Protein AF-A0A7S2GJ86-F1 (afdb_monomer)

Structure (mmCIF, N/CA/C/O backbone):
data_AF-A0A7S2GJ86-F1
#
_entry.id   AF-A0A7S2GJ86-F1
#
loop_
_atom_site.group_PDB
_atom_site.id
_atom_site.type_symbol
_atom_site.label_atom_id
_atom_site.label_alt_id
_atom_site.label_comp_id
_atom_site.label_asym_id
_atom_site.label_entity_id
_atom_site.label_seq_id
_atom_site.pdbx_PDB_ins_code
_atom_site.Cartn_x
_atom_site.Cartn_y
_atom_site.Cartn_z
_atom_site.occupancy
_atom_site.B_iso_or_equiv
_atom_site.auth_seq_id
_atom_site.auth_comp_id
_atom_site.auth_asym_id
_atom_site.auth_atom_id
_atom_site.pdbx_PDB_model_num
ATOM 1 N N . ILE A 1 1 ? -0.762 31.835 50.020 1.00 39.66 1 ILE A N 1
ATOM 2 C CA . ILE A 1 1 ? 0.541 31.186 50.311 1.00 39.66 1 ILE A CA 1
ATOM 3 C C . ILE A 1 1 ? 0.470 29.828 49.600 1.00 39.66 1 ILE A C 1
ATOM 5 O O . ILE A 1 1 ? -0.386 29.052 49.977 1.00 39.66 1 ILE A O 1
ATOM 9 N N . CYS A 1 2 ? 1.086 29.518 48.454 1.00 40.59 2 CYS A N 1
ATOM 10 C CA . CYS A 1 2 ? 2.347 29.930 47.837 1.00 40.59 2 CYS A CA 1
ATOM 11 C C . CYS A 1 2 ? 2.164 30.011 46.302 1.00 40.59 2 CYS A C 1
ATOM 13 O O . CYS A 1 2 ? 1.713 29.048 45.682 1.00 40.59 2 CYS A O 1
ATOM 15 N N . GLY A 1 3 ? 2.526 31.135 45.681 1.00 37.03 3 GLY A N 1
ATOM 16 C CA . GLY A 1 3 ? 2.661 31.247 44.226 1.00 37.03 3 GLY A CA 1
ATOM 17 C C . GLY A 1 3 ? 4.083 30.882 43.801 1.00 37.03 3 GLY A C 1
ATOM 18 O O . GLY A 1 3 ? 5.039 31.303 44.446 1.00 37.03 3 GLY A O 1
ATOM 19 N N . LYS A 1 4 ? 4.244 30.099 42.728 1.00 43.06 4 LYS A N 1
ATOM 20 C CA . LYS A 1 4 ? 5.563 29.868 42.117 1.00 43.06 4 LYS A CA 1
ATOM 21 C C . LYS A 1 4 ? 5.966 31.091 41.275 1.00 43.06 4 LYS A C 1
ATOM 23 O O . LYS A 1 4 ? 5.169 31.510 40.431 1.00 43.06 4 LYS A O 1
ATOM 28 N N . PRO A 1 5 ? 7.173 31.654 41.460 1.00 43.62 5 PRO A N 1
ATOM 29 C CA . PRO A 1 5 ? 7.625 32.821 40.710 1.00 43.62 5 PRO A CA 1
ATOM 30 C C . PRO A 1 5 ? 8.070 32.469 39.280 1.00 43.62 5 PRO A C 1
ATOM 32 O O . PRO A 1 5 ? 8.631 31.406 39.010 1.00 43.62 5 PRO A O 1
ATOM 35 N N . ARG A 1 6 ? 7.809 33.403 38.358 1.00 48.44 6 ARG A N 1
ATOM 36 C CA . ARG A 1 6 ? 8.279 33.415 36.966 1.00 48.44 6 ARG A CA 1
ATOM 37 C C . ARG A 1 6 ? 9.663 34.068 36.917 1.00 48.44 6 ARG A C 1
ATOM 39 O O . ARG A 1 6 ? 9.733 35.286 37.004 1.00 48.44 6 ARG A O 1
A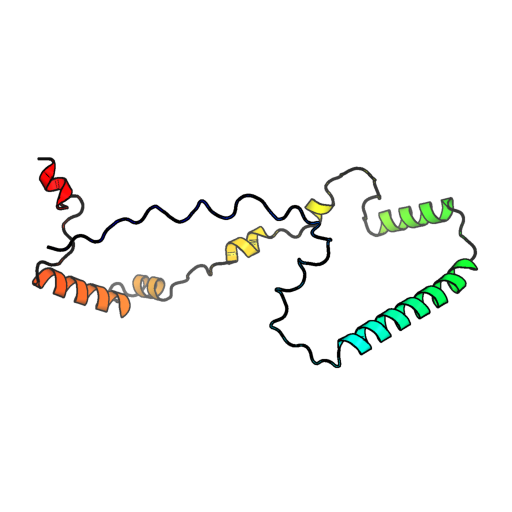TOM 46 N N . ASN A 1 7 ? 10.728 33.298 36.691 1.00 41.78 7 ASN A N 1
ATOM 47 C CA . ASN A 1 7 ? 12.045 33.865 36.383 1.00 41.78 7 ASN A CA 1
ATOM 48 C C . ASN A 1 7 ? 12.256 33.946 34.866 1.00 41.78 7 ASN A C 1
ATOM 50 O O . ASN A 1 7 ? 12.536 32.956 34.189 1.00 41.78 7 ASN A O 1
ATOM 54 N N . ARG A 1 8 ? 12.094 35.166 34.343 1.00 45.19 8 ARG A N 1
ATOM 55 C CA . ARG A 1 8 ? 12.580 35.625 33.039 1.00 45.19 8 ARG A CA 1
ATOM 56 C C . ARG A 1 8 ? 13.839 36.452 33.282 1.00 45.19 8 ARG A C 1
ATOM 58 O O . ARG A 1 8 ? 13.753 37.661 33.258 1.00 45.19 8 ARG A O 1
ATOM 65 N N . GLU A 1 9 ? 14.986 35.830 33.505 1.00 44.28 9 GLU A N 1
ATOM 66 C CA . GLU A 1 9 ? 16.274 36.536 33.500 1.00 44.28 9 GLU A CA 1
ATOM 67 C C . GLU A 1 9 ? 17.379 35.481 33.464 1.00 44.28 9 GLU A C 1
ATOM 69 O O . GLU A 1 9 ? 17.491 34.649 34.354 1.00 44.28 9 GLU A O 1
ATOM 74 N N . GLY A 1 10 ? 18.121 35.426 32.358 1.00 36.66 10 GLY A N 1
ATOM 75 C CA . GLY A 1 10 ? 19.126 34.379 32.131 1.00 36.66 10 GLY A CA 1
ATOM 76 C C . GLY A 1 10 ? 19.465 34.100 30.665 1.00 36.66 10 GLY A C 1
ATOM 77 O O . GLY A 1 10 ? 20.325 33.279 30.382 1.00 36.66 10 GLY A O 1
ATOM 78 N N . LYS A 1 11 ? 18.828 34.787 29.707 1.00 42.47 11 LYS A N 1
ATOM 79 C CA . LYS A 1 11 ? 19.120 34.652 28.267 1.00 42.47 11 LYS A CA 1
ATOM 80 C C . LYS A 1 11 ? 19.685 35.937 27.660 1.00 42.47 11 LYS A C 1
ATOM 82 O O . LYS A 1 11 ? 19.140 36.425 26.679 1.00 42.47 11 LYS A O 1
ATOM 87 N N . ARG A 1 12 ? 20.726 36.535 28.246 1.00 44.59 12 ARG A N 1
ATOM 88 C CA . ARG A 1 12 ? 21.419 37.693 27.627 1.00 44.59 12 ARG A CA 1
ATOM 89 C C . ARG A 1 12 ? 22.935 37.751 27.832 1.00 44.59 12 ARG A C 1
ATOM 91 O O . ARG A 1 12 ? 23.541 38.781 27.573 1.00 44.59 12 ARG A O 1
ATOM 98 N N . LYS A 1 13 ? 23.577 36.652 28.222 1.00 43.06 13 LYS A N 1
ATOM 99 C CA . LYS A 1 13 ? 25.044 36.556 28.230 1.00 43.06 13 LYS A CA 1
ATOM 100 C C . LYS A 1 13 ? 25.444 35.312 27.456 1.00 43.06 13 LYS A C 1
ATOM 102 O O . LYS A 1 13 ? 25.437 34.230 28.017 1.00 43.06 13 LYS A O 1
ATOM 107 N N . ASN A 1 14 ? 25.578 35.485 26.143 1.00 35.94 14 ASN A N 1
ATOM 108 C CA . ASN A 1 14 ? 26.372 34.690 25.190 1.00 35.94 14 ASN A CA 1
ATOM 109 C C . ASN A 1 14 ? 25.951 35.085 23.767 1.00 35.94 14 ASN A C 1
ATOM 111 O O . ASN A 1 14 ? 25.562 34.264 22.941 1.00 35.94 14 ASN A O 1
ATOM 115 N N . MET A 1 15 ? 25.970 36.391 23.501 1.00 41.75 15 MET A N 1
ATOM 116 C CA . MET A 1 15 ? 25.946 36.932 22.151 1.00 41.75 15 MET A CA 1
ATOM 117 C C . MET A 1 15 ? 27.290 37.632 21.982 1.00 41.75 15 MET A C 1
ATOM 119 O O . MET A 1 15 ? 27.611 38.502 22.781 1.00 41.75 15 MET A O 1
ATOM 123 N N . MET A 1 16 ? 28.044 37.225 20.965 1.00 42.25 16 MET A N 1
ATOM 124 C CA . MET A 1 16 ? 29.427 37.621 20.663 1.00 42.25 16 MET A CA 1
ATOM 125 C C . MET A 1 16 ? 30.516 36.840 21.397 1.00 42.25 16 MET A C 1
ATOM 127 O O . MET A 1 16 ? 31.119 37.309 22.348 1.00 42.25 16 MET A O 1
ATOM 131 N N . LEU A 1 17 ? 30.802 35.649 20.882 1.00 46.97 17 LEU A N 1
ATOM 132 C CA . LEU A 1 17 ? 32.091 35.315 20.267 1.00 46.97 17 LEU A CA 1
ATOM 133 C C . LEU A 1 17 ? 31.958 33.872 19.782 1.00 46.97 17 LEU A C 1
ATOM 135 O O . LEU A 1 17 ? 31.898 32.982 20.607 1.00 46.97 17 LEU A O 1
ATOM 139 N N . PHE A 1 18 ? 31.839 33.640 18.477 1.00 33.00 18 PHE A N 1
ATOM 140 C CA . PHE A 1 18 ? 32.384 32.450 17.803 1.00 33.00 18 PHE A CA 1
ATOM 141 C C . PHE A 1 18 ? 32.182 32.624 16.296 1.00 33.00 18 PHE A C 1
ATOM 143 O O . PHE A 1 18 ? 31.423 31.939 15.618 1.00 33.00 18 PHE A O 1
ATOM 150 N N . ARG A 1 19 ? 32.874 33.633 15.764 1.00 46.56 19 ARG A N 1
ATOM 151 C CA . ARG A 1 19 ? 33.176 33.723 14.342 1.00 46.56 19 ARG A CA 1
ATOM 152 C C . ARG A 1 19 ? 34.419 32.856 14.141 1.00 46.56 19 ARG A C 1
ATOM 154 O O . ARG A 1 19 ? 35.534 33.350 14.227 1.00 46.56 19 ARG A O 1
ATOM 161 N N . ALA A 1 20 ? 34.230 31.550 13.968 1.00 42.38 20 ALA A N 1
ATOM 162 C CA . ALA A 1 20 ? 35.314 30.630 13.643 1.00 42.38 20 ALA A CA 1
ATOM 163 C C . ALA A 1 20 ? 34.830 29.589 12.630 1.00 42.38 20 ALA A C 1
ATOM 165 O O . ALA A 1 20 ? 33.744 29.027 12.738 1.00 42.38 20 ALA A O 1
ATOM 166 N N . ARG A 1 21 ? 35.654 29.411 11.601 1.00 42.81 21 ARG A N 1
ATOM 167 C CA . ARG A 1 21 ? 35.468 28.563 10.425 1.00 42.81 21 ARG A CA 1
ATOM 168 C C . ARG A 1 21 ? 35.075 27.137 10.827 1.00 42.81 21 ARG A C 1
ATOM 170 O O . ARG A 1 21 ? 35.904 26.405 11.353 1.00 42.81 21 ARG A O 1
ATOM 177 N N . CYS A 1 22 ? 33.848 26.725 10.522 1.00 37.97 22 CYS A N 1
ATOM 178 C CA . CYS A 1 22 ? 33.479 25.314 10.560 1.00 37.97 22 CYS A CA 1
ATOM 179 C C . CYS A 1 22 ? 33.826 24.706 9.195 1.00 37.97 22 CYS A C 1
ATOM 181 O O . CYS A 1 22 ? 33.116 24.892 8.204 1.00 37.97 22 CYS A O 1
ATOM 183 N N . SER A 1 23 ? 34.997 24.076 9.125 1.00 40.31 23 SER A N 1
ATOM 184 C CA . SER A 1 23 ? 35.418 23.247 8.003 1.00 40.31 23 SER A CA 1
ATOM 185 C C . SER A 1 23 ? 34.456 22.067 7.825 1.00 40.31 23 SER A C 1
ATOM 187 O O . SER A 1 23 ? 33.825 21.579 8.759 1.00 40.31 23 SER A O 1
ATOM 189 N N . ARG A 1 24 ? 34.346 21.616 6.575 1.00 45.16 24 ARG A N 1
ATOM 190 C CA . ARG A 1 24 ? 33.388 20.642 6.022 1.00 45.16 24 ARG A CA 1
ATOM 191 C C . ARG A 1 24 ? 33.434 19.218 6.618 1.00 45.16 24 ARG A C 1
ATOM 193 O O . ARG A 1 24 ? 32.881 18.306 6.014 1.00 45.16 24 ARG A O 1
ATOM 200 N N . THR A 1 25 ? 34.077 19.000 7.762 1.00 50.66 25 THR A N 1
ATOM 201 C CA . THR A 1 25 ? 34.337 17.669 8.336 1.00 50.66 25 THR A CA 1
ATOM 202 C C . THR A 1 25 ? 33.517 17.338 9.587 1.00 50.66 25 THR A C 1
ATOM 204 O O . THR A 1 25 ? 33.488 16.180 9.985 1.00 50.66 25 THR A O 1
ATOM 207 N N . ALA A 1 26 ? 32.776 18.283 10.173 1.00 45.12 26 ALA A N 1
ATOM 208 C CA . ALA A 1 26 ? 32.099 18.081 11.465 1.00 45.12 26 ALA A CA 1
ATOM 209 C C . ALA A 1 26 ? 30.623 17.618 11.390 1.00 45.12 26 ALA A C 1
ATOM 211 O O . ALA A 1 26 ? 29.866 17.823 12.332 1.00 45.12 26 ALA A O 1
ATOM 212 N N . MET A 1 27 ? 30.180 17.005 10.284 1.00 39.25 27 MET A N 1
ATOM 213 C CA . MET A 1 27 ? 28.806 16.465 10.148 1.00 39.25 27 MET A CA 1
ATOM 214 C C . MET A 1 27 ? 28.760 14.937 9.999 1.00 39.25 27 MET A C 1
ATOM 216 O O . MET A 1 27 ? 27.726 14.382 9.641 1.00 39.25 27 MET A O 1
ATOM 220 N N . PHE A 1 28 ? 29.866 14.242 10.278 1.00 43.53 28 PHE A N 1
ATOM 221 C CA . PHE A 1 28 ? 29.973 12.787 10.108 1.00 43.53 28 PHE A CA 1
ATOM 222 C C . PHE A 1 28 ? 30.188 12.016 11.422 1.00 43.53 28 PHE A C 1
ATOM 224 O O . PHE A 1 28 ? 30.703 10.902 11.398 1.00 43.53 28 PHE A O 1
ATOM 231 N N . GLU A 1 29 ? 29.778 12.567 12.572 1.00 45.62 29 GLU A N 1
ATOM 232 C CA . GLU A 1 29 ? 30.057 11.949 13.885 1.00 45.62 29 GLU A CA 1
ATOM 233 C C . GLU A 1 29 ? 28.836 11.516 14.712 1.00 45.62 29 GLU A C 1
ATOM 235 O O . GLU A 1 29 ? 29.000 11.004 15.814 1.00 45.62 29 GLU A O 1
ATOM 240 N N . THR A 1 30 ? 27.606 11.586 14.193 1.00 46.75 30 THR A N 1
ATOM 241 C CA . THR A 1 30 ? 26.413 11.119 14.942 1.00 46.75 30 THR A CA 1
ATOM 242 C C . THR A 1 30 ? 25.697 9.910 14.335 1.00 46.75 30 THR A C 1
ATOM 244 O O . THR A 1 30 ? 24.571 9.605 14.716 1.00 46.75 30 THR A O 1
ATOM 247 N N . PHE A 1 31 ? 26.364 9.152 13.457 1.00 42.91 31 PHE A N 1
ATOM 248 C CA . PHE A 1 31 ? 25.834 7.905 12.877 1.00 42.91 31 PHE A CA 1
ATOM 249 C C . PHE A 1 31 ? 26.795 6.710 13.029 1.00 42.91 31 PHE A C 1
ATOM 251 O O . PHE A 1 31 ? 27.041 5.952 12.096 1.00 42.91 31 PHE A O 1
ATOM 258 N N . ARG A 1 32 ? 27.348 6.510 14.231 1.00 46.03 32 ARG A N 1
ATOM 259 C CA . ARG A 1 32 ? 28.086 5.284 14.592 1.00 46.03 32 ARG A CA 1
ATOM 260 C C . ARG A 1 32 ? 27.685 4.772 15.976 1.00 46.03 32 ARG A C 1
ATOM 262 O O . ARG A 1 32 ? 28.443 4.827 16.934 1.00 46.03 32 ARG A O 1
ATOM 269 N N . LYS A 1 33 ? 26.470 4.232 16.066 1.00 44.66 33 LYS A N 1
ATOM 270 C CA . LYS A 1 33 ? 26.103 3.218 17.069 1.00 44.66 33 LYS A CA 1
ATOM 271 C C . LYS A 1 33 ? 25.487 2.013 16.361 1.00 44.66 33 LYS A C 1
ATOM 273 O O . LYS A 1 33 ? 24.337 1.661 16.567 1.00 44.66 33 LYS A O 1
ATOM 278 N N . PHE A 1 34 ? 26.270 1.432 15.467 1.00 43.84 34 PHE A N 1
ATOM 279 C CA . PHE A 1 34 ? 26.152 0.045 15.040 1.00 43.84 34 PHE A CA 1
ATOM 280 C C . PHE A 1 34 ? 27.581 -0.351 14.708 1.00 43.84 34 PHE A C 1
ATOM 282 O O . PHE A 1 34 ? 28.204 0.288 13.866 1.00 43.84 34 PHE A O 1
ATOM 289 N N . SER A 1 35 ? 28.144 -1.266 15.480 1.00 53.97 35 SER A N 1
ATOM 290 C CA . SER A 1 35 ? 29.526 -1.723 15.392 1.00 53.97 35 SER A CA 1
ATOM 291 C C . SER A 1 35 ? 29.685 -2.713 14.238 1.00 53.97 35 SER A C 1
ATOM 293 O O . SER A 1 35 ? 29.172 -3.825 14.360 1.00 53.97 35 SER A O 1
ATOM 295 N N . PRO A 1 36 ? 30.417 -2.394 13.155 1.00 49.62 36 PRO A N 1
ATOM 296 C CA . PRO A 1 36 ? 31.144 -3.410 12.422 1.00 49.62 36 PRO A CA 1
ATOM 297 C C . PRO A 1 36 ? 32.498 -3.606 13.112 1.00 49.62 36 PRO A C 1
ATOM 299 O O . PRO A 1 36 ? 33.145 -2.645 13.541 1.00 49.62 36 PRO A O 1
ATOM 302 N N . SER A 1 37 ? 32.900 -4.859 13.247 1.00 53.22 37 SER A N 1
ATOM 303 C CA . SER A 1 37 ? 34.227 -5.286 13.674 1.00 53.22 37 SER A CA 1
ATOM 304 C C . SER A 1 37 ? 35.333 -4.417 13.066 1.00 53.22 37 SER A C 1
ATOM 306 O O . SER A 1 37 ? 35.350 -4.124 11.871 1.00 53.22 37 SER A O 1
ATOM 308 N N . LEU A 1 38 ? 36.310 -4.040 13.893 1.00 54.38 38 LEU A N 1
ATOM 309 C CA . LEU A 1 38 ? 37.498 -3.254 13.522 1.00 54.38 38 LEU A CA 1
ATOM 310 C C . LEU A 1 38 ? 38.391 -3.917 12.445 1.00 54.38 38 LEU A C 1
ATOM 312 O O . LEU A 1 38 ? 39.372 -3.314 12.017 1.00 54.38 38 LEU A O 1
ATOM 316 N N . LEU A 1 39 ? 38.030 -5.112 11.968 1.00 51.78 39 LEU A N 1
ATOM 317 C CA . LEU A 1 39 ? 38.685 -5.840 10.880 1.00 51.78 39 LEU A CA 1
ATOM 318 C C . LEU A 1 39 ? 38.099 -5.551 9.481 1.00 51.78 39 LEU A C 1
ATOM 320 O O . LEU A 1 39 ? 38.718 -5.918 8.487 1.00 51.78 39 LEU A O 1
ATOM 324 N N . ASP A 1 40 ? 36.970 -4.843 9.357 1.00 53.88 40 ASP A N 1
ATOM 325 C CA . ASP A 1 40 ? 36.285 -4.712 8.057 1.00 53.88 40 ASP A CA 1
ATOM 326 C C . ASP A 1 40 ? 36.753 -3.516 7.208 1.00 53.88 40 ASP A C 1
ATOM 328 O O . ASP A 1 40 ? 36.663 -3.535 5.978 1.00 53.88 40 ASP A O 1
ATOM 332 N N . TYR A 1 41 ? 37.302 -2.464 7.823 1.00 54.22 41 TYR A N 1
ATOM 333 C CA . TYR A 1 41 ? 37.666 -1.243 7.088 1.00 54.22 41 TYR A CA 1
ATOM 334 C C . TYR A 1 41 ? 38.988 -1.363 6.312 1.00 54.22 41 TYR A C 1
ATOM 336 O O . TYR A 1 41 ? 39.112 -0.790 5.227 1.00 54.22 41 TYR A O 1
ATOM 344 N N . THR A 1 42 ? 39.966 -2.128 6.810 1.00 56.22 42 THR A N 1
ATOM 345 C CA . THR A 1 42 ? 41.248 -2.364 6.118 1.00 56.22 42 THR A CA 1
ATOM 346 C C . THR A 1 42 ? 41.077 -3.315 4.935 1.00 56.22 42 THR A C 1
ATOM 348 O O . THR A 1 42 ? 41.615 -3.051 3.858 1.00 56.22 42 THR A O 1
ATOM 351 N N . VAL A 1 43 ? 40.249 -4.354 5.088 1.00 58.47 43 VAL A N 1
ATOM 352 C CA . VAL A 1 43 ? 39.882 -5.285 4.010 1.00 58.47 43 VAL A CA 1
ATOM 353 C C . VAL A 1 43 ? 39.091 -4.564 2.914 1.00 58.47 43 VAL A C 1
ATOM 355 O O . VAL A 1 43 ? 39.420 -4.702 1.738 1.00 58.47 43 VAL A O 1
ATOM 358 N N . GLN A 1 44 ? 38.132 -3.695 3.261 1.00 55.59 44 GLN A N 1
ATOM 359 C CA . GLN A 1 44 ? 37.378 -2.914 2.267 1.00 55.59 44 GLN A CA 1
ATOM 360 C C . GLN A 1 44 ? 38.239 -1.896 1.492 1.00 55.59 44 GLN A C 1
ATOM 362 O O . GLN A 1 44 ? 38.024 -1.697 0.293 1.00 55.59 44 GLN A O 1
ATOM 367 N N . LEU A 1 45 ? 39.216 -1.243 2.135 1.00 56.97 45 LEU A N 1
ATOM 368 C CA . LEU A 1 45 ? 40.159 -0.327 1.468 1.00 56.97 45 LEU A CA 1
ATOM 369 C C . LEU A 1 45 ? 41.196 -1.077 0.615 1.00 56.97 45 LEU A C 1
ATOM 371 O O . LEU A 1 45 ? 41.535 -0.611 -0.476 1.00 56.97 45 LEU A O 1
ATOM 375 N N . SER A 1 46 ? 41.656 -2.242 1.080 1.00 56.19 46 SER A N 1
ATOM 376 C CA . SER A 1 46 ? 42.523 -3.161 0.333 1.00 56.19 46 SER A CA 1
ATOM 377 C C . SER A 1 46 ? 41.829 -3.669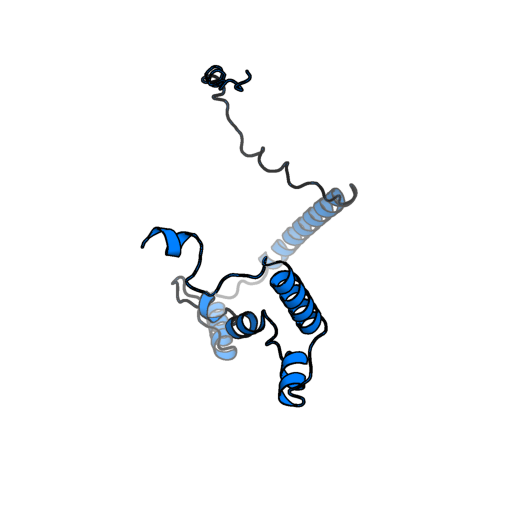 -0.932 1.00 56.19 46 SER A C 1
ATOM 379 O O . SER A 1 46 ? 42.366 -3.514 -2.029 1.00 56.19 46 SER A O 1
ATOM 381 N N . MET A 1 47 ? 40.581 -4.136 -0.816 1.00 55.69 47 MET A N 1
ATOM 382 C CA . MET A 1 47 ? 39.789 -4.572 -1.965 1.00 55.69 47 MET A CA 1
ATOM 383 C C . MET A 1 47 ? 39.521 -3.423 -2.942 1.00 55.69 47 MET A C 1
ATOM 385 O O . MET A 1 47 ? 39.743 -3.587 -4.136 1.00 55.69 47 MET A O 1
ATOM 389 N N . LYS A 1 48 ? 39.157 -2.216 -2.478 1.00 54.44 48 LYS A N 1
ATOM 390 C CA . LYS A 1 48 ? 38.991 -1.042 -3.364 1.00 54.44 48 LYS A CA 1
ATOM 391 C C . LYS A 1 48 ? 40.272 -0.670 -4.124 1.00 54.44 48 LYS A C 1
ATOM 393 O O . LYS A 1 48 ? 40.177 -0.296 -5.292 1.00 54.44 48 LYS A O 1
ATOM 398 N N . ARG A 1 49 ? 41.451 -0.789 -3.494 1.00 55.72 49 ARG A N 1
ATOM 399 C CA . ARG A 1 49 ? 42.764 -0.560 -4.133 1.00 55.72 49 ARG A CA 1
ATOM 400 C C . ARG A 1 49 ? 43.145 -1.672 -5.114 1.00 55.72 49 ARG A C 1
ATOM 402 O O . ARG A 1 49 ? 43.754 -1.383 -6.143 1.00 55.72 49 ARG A O 1
ATOM 409 N N . GLN A 1 50 ? 42.773 -2.920 -4.832 1.00 55.44 50 GLN A N 1
ATOM 410 C CA . GLN A 1 50 ? 42.935 -4.027 -5.776 1.00 55.44 50 GLN A CA 1
ATOM 411 C C . GLN A 1 50 ? 42.003 -3.867 -6.990 1.00 55.44 50 GLN A C 1
ATOM 413 O O . GLN A 1 50 ? 42.476 -3.953 -8.120 1.00 55.44 50 GLN A O 1
ATOM 418 N N . PHE A 1 51 ? 40.739 -3.476 -6.793 1.00 52.81 51 PHE A N 1
ATOM 419 C CA . PHE A 1 51 ? 39.797 -3.171 -7.881 1.00 52.81 51 PHE A CA 1
ATOM 420 C C . PHE A 1 51 ? 40.178 -1.929 -8.711 1.00 52.81 51 PHE A C 1
ATOM 422 O O . PHE A 1 51 ? 39.793 -1.834 -9.875 1.00 52.81 51 PHE A O 1
ATOM 429 N N . SER A 1 52 ? 40.897 -0.944 -8.155 1.00 54.25 52 SER A N 1
ATOM 430 C CA . SER A 1 52 ? 41.425 0.184 -8.945 1.00 54.25 52 SER A CA 1
ATOM 431 C C . SER A 1 52 ? 42.684 -0.192 -9.731 1.00 54.25 52 SER A C 1
ATOM 433 O O . SER A 1 52 ? 42.836 0.251 -10.863 1.00 54.25 52 SER A O 1
ATOM 435 N N . LYS A 1 53 ? 43.565 -1.037 -9.170 1.00 52.88 53 LYS A N 1
ATOM 436 C CA . LYS A 1 53 ? 44.732 -1.570 -9.897 1.00 52.88 53 LYS A CA 1
ATOM 437 C C . LYS A 1 53 ? 44.314 -2.489 -11.049 1.00 52.88 53 LYS A C 1
ATOM 439 O O . LYS A 1 53 ? 44.878 -2.366 -12.128 1.00 52.88 53 LYS A O 1
ATOM 444 N N . GLN A 1 54 ? 43.296 -3.331 -10.849 1.00 57.41 54 GLN A N 1
ATOM 445 C CA . GLN A 1 54 ? 42.724 -4.171 -11.908 1.00 57.41 54 GLN A CA 1
ATOM 446 C C . GLN A 1 54 ? 42.049 -3.346 -13.012 1.00 57.41 54 GLN A C 1
ATOM 448 O O . GLN A 1 54 ? 42.227 -3.660 -14.181 1.00 57.41 54 GLN A O 1
ATOM 453 N N . ARG A 1 55 ? 41.338 -2.256 -12.679 1.00 55.34 55 ARG A N 1
ATOM 454 C CA . ARG A 1 55 ? 40.775 -1.343 -13.694 1.00 55.34 55 ARG A CA 1
ATOM 455 C C . ARG A 1 55 ? 41.857 -0.710 -14.570 1.00 55.34 55 ARG A C 1
ATOM 457 O O . ARG A 1 55 ? 41.792 -0.845 -15.784 1.00 55.34 55 ARG A O 1
ATOM 464 N N . ASN A 1 56 ? 42.912 -0.167 -13.964 1.00 60.00 56 ASN A N 1
ATOM 465 C CA . ASN A 1 56 ? 44.039 0.398 -14.717 1.00 60.00 56 ASN A CA 1
ATOM 466 C C . ASN A 1 56 ? 44.784 -0.667 -15.559 1.00 60.00 56 ASN A C 1
ATOM 468 O O . ASN A 1 56 ? 45.363 -0.352 -16.597 1.00 60.00 56 ASN A O 1
ATOM 472 N N . GLN A 1 57 ? 44.771 -1.936 -15.129 1.00 60.38 57 GLN A N 1
ATOM 473 C CA . GLN A 1 57 ? 45.286 -3.069 -15.908 1.00 60.38 57 GLN A CA 1
ATOM 474 C C . GLN A 1 57 ? 44.340 -3.529 -17.036 1.00 60.38 57 GLN A C 1
ATOM 476 O O . GLN A 1 57 ? 44.779 -4.232 -17.928 1.00 60.38 57 GLN A O 1
ATOM 481 N N . MET A 1 58 ? 43.066 -3.148 -17.053 1.00 58.94 58 MET A N 1
ATOM 482 C CA . MET A 1 58 ? 42.167 -3.444 -18.181 1.00 58.94 58 MET A CA 1
ATOM 483 C C . MET A 1 58 ? 42.118 -2.284 -19.187 1.00 58.94 58 MET A C 1
ATOM 485 O O . MET A 1 58 ? 41.902 -2.509 -20.374 1.00 58.94 58 MET A O 1
ATOM 489 N N . ASP A 1 59 ? 42.393 -1.055 -18.738 1.00 62.66 59 ASP A N 1
ATOM 490 C CA . ASP A 1 59 ? 42.362 0.148 -19.581 1.00 62.66 59 ASP A CA 1
ATOM 491 C C . ASP A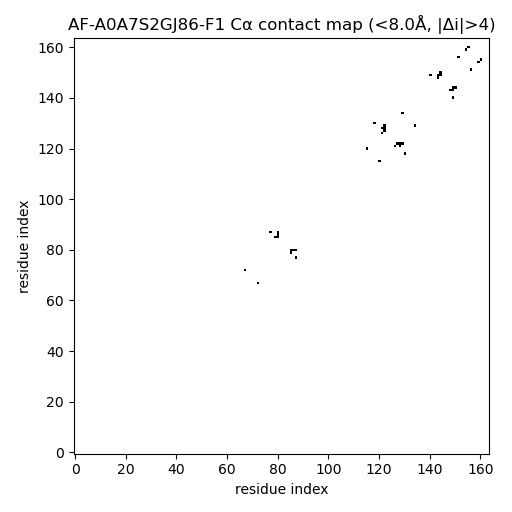 1 59 ? 43.449 0.166 -20.673 1.00 62.66 59 ASP A C 1
ATOM 493 O O . ASP A 1 59 ? 43.233 0.759 -21.727 1.00 62.66 59 ASP A O 1
ATOM 497 N N . HIS A 1 60 ? 44.611 -0.470 -20.452 1.00 66.06 60 HIS A N 1
ATOM 498 C CA . HIS A 1 60 ? 45.658 -0.568 -21.482 1.00 66.06 60 HIS A CA 1
ATOM 499 C C . HIS A 1 60 ? 45.308 -1.606 -22.555 1.00 66.06 60 HIS A C 1
ATOM 501 O O . HIS A 1 60 ? 45.462 -1.321 -23.735 1.00 66.06 60 HIS A O 1
ATOM 507 N N . LEU A 1 61 ? 44.729 -2.748 -22.162 1.00 63.25 61 LEU A N 1
ATOM 508 C CA . LEU A 1 61 ? 44.267 -3.781 -23.096 1.00 63.25 61 LEU A CA 1
ATOM 509 C C . LEU A 1 61 ? 43.126 -3.289 -23.998 1.00 63.25 61 LEU A C 1
ATOM 511 O O . LEU A 1 61 ? 42.976 -3.778 -25.110 1.00 63.25 61 LEU A O 1
ATOM 515 N N . PHE A 1 62 ? 42.335 -2.313 -23.538 1.00 64.56 62 PHE A N 1
ATOM 516 C CA . PHE A 1 62 ? 41.260 -1.704 -24.328 1.00 64.56 62 PHE A CA 1
ATOM 517 C C . PHE A 1 62 ? 41.742 -0.582 -25.264 1.00 64.56 62 PHE A C 1
ATOM 519 O O . PHE A 1 62 ? 41.042 -0.211 -26.203 1.00 64.56 62 PHE A O 1
ATOM 526 N N . ARG A 1 63 ? 42.931 -0.023 -25.003 1.00 64.25 63 ARG A N 1
ATOM 527 C CA . ARG A 1 63 ? 43.496 1.107 -25.754 1.00 64.25 63 ARG A CA 1
ATOM 528 C C . ARG A 1 63 ? 44.100 0.677 -27.097 1.00 64.25 63 ARG A C 1
ATOM 530 O O . ARG A 1 63 ? 44.097 1.482 -28.023 1.00 64.25 63 ARG A O 1
ATOM 537 N N . ASP A 1 64 ? 44.533 -0.579 -27.191 1.00 69.06 64 ASP A N 1
ATOM 538 C CA . ASP A 1 64 ? 45.202 -1.154 -28.367 1.00 69.06 64 ASP A CA 1
ATOM 539 C C . ASP A 1 64 ? 44.239 -1.883 -29.326 1.00 69.06 64 ASP A C 1
ATOM 541 O O . ASP A 1 64 ? 44.658 -2.389 -30.368 1.00 69.06 64 ASP A O 1
ATOM 545 N N . LEU A 1 65 ? 42.938 -1.941 -29.007 1.00 67.06 65 LEU A N 1
ATOM 546 C CA . LEU A 1 65 ? 41.934 -2.463 -29.935 1.00 67.06 65 LEU A CA 1
ATOM 547 C C . LEU A 1 65 ? 41.723 -1.481 -31.0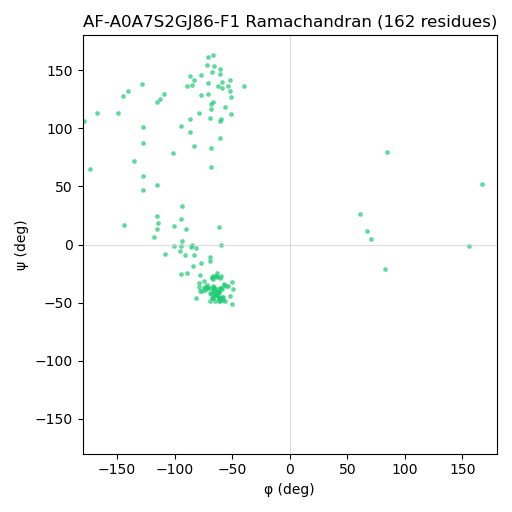96 1.00 67.06 65 LEU A C 1
ATOM 549 O O . LEU A 1 65 ? 41.634 -0.271 -30.860 1.00 67.06 65 LEU A O 1
ATOM 553 N N . PRO A 1 66 ? 41.585 -1.979 -32.341 1.00 70.50 66 PRO A N 1
ATOM 554 C CA . PRO A 1 66 ? 41.230 -1.134 -33.467 1.00 70.50 66 PRO A CA 1
ATOM 555 C C . PRO A 1 66 ? 39.922 -0.414 -33.144 1.00 70.50 66 PRO A C 1
ATOM 557 O O . PRO A 1 66 ? 38.886 -1.032 -32.890 1.00 70.50 66 PRO A O 1
ATOM 560 N N . GLN A 1 67 ? 39.992 0.914 -33.103 1.00 72.56 67 GLN A N 1
ATOM 561 C CA . GLN A 1 67 ? 38.816 1.744 -32.917 1.00 72.56 67 GLN A CA 1
ATOM 562 C C . GLN A 1 67 ? 37.991 1.627 -34.194 1.00 72.56 67 GLN A C 1
ATOM 564 O O . GLN A 1 67 ? 38.400 2.104 -35.251 1.00 72.56 67 GLN A O 1
ATOM 569 N N . MET A 1 68 ? 36.856 0.939 -34.09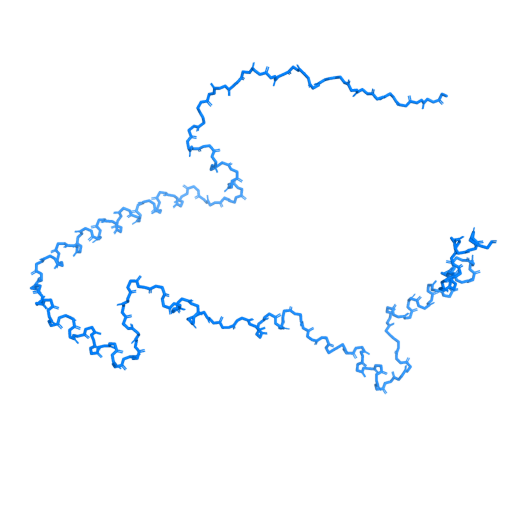3 1.00 76.06 68 MET A N 1
ATOM 570 C CA . MET A 1 68 ? 35.876 0.877 -35.173 1.00 76.06 68 MET A CA 1
ATOM 571 C C . MET A 1 68 ? 35.531 2.304 -35.625 1.00 76.06 68 MET A C 1
ATOM 573 O O . MET A 1 68 ? 35.432 3.197 -34.771 1.00 76.06 68 MET A O 1
ATOM 577 N N . PRO A 1 69 ? 35.343 2.550 -36.933 1.00 85.31 69 PRO A N 1
ATOM 578 C CA . PRO A 1 69 ? 34.954 3.870 -37.403 1.00 85.31 69 PRO A CA 1
ATOM 579 C C . PRO A 1 69 ? 33.628 4.274 -36.748 1.00 85.31 69 PRO A C 1
ATOM 581 O O . PRO A 1 69 ? 32.711 3.461 -36.600 1.00 85.31 69 PRO A O 1
ATOM 584 N N . SER A 1 70 ? 33.522 5.545 -36.353 1.00 82.69 70 SER A N 1
ATOM 585 C CA . SER A 1 70 ? 32.372 6.069 -35.600 1.00 82.69 70 SER A CA 1
ATOM 586 C C . SER A 1 70 ? 31.029 5.780 -36.279 1.00 82.69 70 SER A C 1
ATOM 588 O O . SER A 1 70 ? 30.057 5.457 -35.606 1.00 82.69 70 SER A O 1
ATOM 590 N N . GLN A 1 71 ? 31.002 5.807 -37.613 1.00 86.75 71 GLN A N 1
ATOM 591 C CA . GLN A 1 71 ? 29.810 5.540 -38.421 1.00 86.75 71 GLN A CA 1
ATOM 592 C C . GLN A 1 71 ? 29.286 4.106 -38.264 1.00 86.75 71 GLN A C 1
ATOM 594 O O . GLN A 1 71 ? 28.083 3.896 -38.128 1.00 86.75 71 GLN A O 1
ATOM 599 N N . GLU A 1 72 ? 30.171 3.107 -38.262 1.00 88.81 72 GLU A N 1
ATOM 600 C CA . GLU A 1 72 ? 29.766 1.705 -38.102 1.00 88.81 72 GLU A CA 1
ATOM 601 C C . GLU A 1 72 ? 29.229 1.449 -36.694 1.00 88.81 72 GLU A C 1
ATOM 603 O O . GLU A 1 72 ? 28.241 0.734 -36.523 1.00 88.81 72 GLU A O 1
ATOM 608 N N . PHE A 1 73 ? 29.831 2.087 -35.688 1.00 87.94 73 PHE A N 1
ATOM 609 C CA . PHE A 1 73 ? 29.337 2.033 -34.317 1.00 87.94 73 PHE A CA 1
ATOM 610 C C . PHE A 1 73 ? 27.928 2.629 -34.199 1.00 87.94 73 PHE A C 1
ATOM 612 O O . PHE A 1 73 ? 27.050 1.997 -33.610 1.00 87.94 73 PHE A O 1
ATOM 619 N N . ASP A 1 74 ? 27.686 3.792 -34.805 1.00 88.88 74 ASP A N 1
ATOM 620 C CA . ASP A 1 74 ? 26.370 4.437 -34.802 1.00 88.88 74 ASP A CA 1
ATOM 621 C C . ASP A 1 74 ? 25.305 3.559 -35.485 1.00 88.88 74 ASP A C 1
ATOM 623 O O . ASP A 1 74 ? 24.208 3.385 -34.945 1.00 88.88 74 ASP A O 1
ATOM 627 N N . ASN A 1 75 ? 25.650 2.913 -36.605 1.00 91.81 75 ASN A N 1
ATOM 628 C CA . ASN A 1 75 ? 24.770 1.975 -37.311 1.00 91.81 75 ASN A CA 1
ATOM 629 C C . ASN A 1 75 ? 24.433 0.739 -36.464 1.00 91.81 75 ASN A C 1
ATOM 631 O O . ASN A 1 75 ? 23.284 0.299 -36.432 1.00 91.81 75 ASN A O 1
ATOM 635 N N . LEU A 1 76 ? 25.412 0.178 -35.748 1.00 91.69 76 LEU A N 1
ATOM 636 C CA . LEU A 1 76 ? 25.190 -0.954 -34.843 1.00 91.69 76 LEU A CA 1
ATOM 637 C C . LEU A 1 76 ? 24.319 -0.560 -33.645 1.00 91.69 76 LEU A C 1
ATOM 639 O O . LEU A 1 76 ? 23.429 -1.317 -33.246 1.00 91.69 76 LEU A O 1
ATOM 643 N N . VAL A 1 77 ? 24.538 0.633 -33.086 1.00 90.69 77 VAL A N 1
ATOM 644 C CA . VAL A 1 77 ? 23.708 1.187 -32.009 1.00 90.69 77 VAL A CA 1
ATOM 645 C C . VAL A 1 77 ? 22.274 1.391 -32.493 1.00 90.69 77 VAL A C 1
ATOM 647 O O . VAL A 1 77 ? 21.331 1.053 -31.770 1.00 90.69 77 VAL A O 1
ATOM 650 N N . GLU A 1 78 ? 22.082 1.889 -33.715 1.00 92.19 78 GLU A N 1
ATOM 651 C CA . GLU A 1 78 ? 20.759 2.020 -34.319 1.00 92.19 78 GLU A CA 1
ATOM 652 C C . GLU A 1 78 ? 20.103 0.661 -34.598 1.00 92.19 78 GLU A C 1
ATOM 654 O O . GLU A 1 78 ? 18.944 0.459 -34.227 1.00 92.19 78 GLU A O 1
ATOM 659 N N . ALA A 1 79 ? 20.827 -0.295 -35.178 1.00 95.12 79 ALA A N 1
ATOM 660 C CA . ALA A 1 79 ? 20.316 -1.640 -35.424 1.00 95.12 79 ALA A CA 1
ATOM 661 C C . ALA A 1 79 ? 19.873 -2.307 -34.113 1.00 95.12 79 ALA A C 1
ATOM 663 O O . ALA A 1 79 ? 18.743 -2.784 -34.006 1.00 95.12 79 ALA A O 1
ATOM 664 N N . GLY A 1 80 ? 20.705 -2.249 -33.068 1.00 94.56 80 GLY A N 1
ATOM 665 C CA . GLY A 1 80 ? 20.352 -2.746 -31.737 1.00 94.56 80 GLY A CA 1
ATOM 666 C C . GLY A 1 80 ? 19.142 -2.020 -31.143 1.00 94.56 80 GLY A C 1
ATOM 667 O O . GLY A 1 80 ? 18.277 -2.634 -30.516 1.00 94.56 80 GLY A O 1
ATOM 668 N N . ARG A 1 81 ? 19.020 -0.711 -31.378 1.00 94.69 81 ARG A N 1
ATOM 669 C CA . ARG A 1 81 ? 17.854 0.069 -30.958 1.00 94.69 81 ARG A CA 1
ATOM 670 C C . ARG A 1 81 ? 16.566 -0.438 -31.607 1.00 94.69 81 ARG A C 1
ATOM 672 O O . ARG A 1 81 ? 15.570 -0.582 -30.900 1.00 94.69 81 ARG A O 1
ATOM 679 N N . LEU A 1 82 ? 16.592 -0.699 -32.912 1.00 95.81 82 LEU A N 1
ATOM 680 C CA . LEU A 1 82 ? 15.448 -1.199 -33.676 1.00 95.81 82 LEU A CA 1
ATOM 681 C C . LEU A 1 82 ? 15.078 -2.629 -33.268 1.00 95.81 82 LEU A C 1
ATOM 683 O O . LEU A 1 82 ? 13.909 -2.890 -32.997 1.00 95.81 82 LEU A O 1
ATOM 687 N N . ILE A 1 83 ? 16.070 -3.515 -33.139 1.00 97.50 83 ILE A N 1
ATOM 688 C CA . ILE A 1 83 ? 15.874 -4.922 -32.756 1.00 97.50 83 ILE A CA 1
ATOM 689 C C . ILE A 1 83 ? 15.231 -5.034 -31.368 1.00 97.50 83 ILE A C 1
ATOM 691 O O . ILE A 1 83 ? 14.269 -5.774 -31.184 1.00 97.50 83 ILE A O 1
ATOM 695 N N . PHE A 1 84 ? 15.740 -4.287 -30.385 1.00 96.25 84 PHE A N 1
ATOM 696 C CA . PHE A 1 84 ? 15.281 -4.391 -28.996 1.00 96.25 84 PHE A CA 1
ATOM 697 C C . PHE A 1 84 ? 14.177 -3.389 -28.629 1.00 96.25 84 PHE A C 1
ATOM 699 O O . PHE A 1 84 ? 13.781 -3.315 -27.466 1.00 96.25 84 PHE A O 1
ATOM 706 N N . GLY A 1 85 ? 13.695 -2.586 -29.586 1.00 93.94 85 GLY A N 1
ATOM 707 C CA . GLY A 1 85 ? 12.680 -1.557 -29.334 1.00 93.94 85 GLY A CA 1
ATOM 708 C C . GLY A 1 85 ? 13.130 -0.487 -28.332 1.00 93.94 85 GLY A C 1
ATOM 709 O O . GLY A 1 85 ? 12.309 0.120 -27.639 1.00 93.94 85 GLY A O 1
ATOM 710 N N . ASN A 1 86 ? 14.440 -0.251 -28.223 1.00 92.62 86 ASN A N 1
ATOM 711 C CA . ASN A 1 86 ? 14.971 0.794 -27.360 1.00 92.62 86 ASN A CA 1
ATOM 712 C C . ASN A 1 86 ? 14.679 2.174 -27.967 1.00 92.62 86 ASN A C 1
ATOM 714 O O . ASN A 1 86 ? 14.543 2.356 -29.176 1.00 92.62 86 ASN A O 1
ATOM 718 N N . ARG A 1 87 ? 14.606 3.200 -27.120 1.00 88.94 87 ARG A N 1
ATOM 719 C CA . ARG A 1 87 ? 14.433 4.583 -27.586 1.00 88.94 87 ARG A CA 1
ATOM 720 C C . ARG A 1 87 ? 15.794 5.215 -27.904 1.00 88.94 87 ARG A C 1
ATOM 722 O O . ARG A 1 87 ? 16.740 4.914 -27.174 1.00 88.94 87 ARG A O 1
ATOM 729 N N . PRO A 1 88 ? 15.921 6.097 -28.919 1.00 89.38 88 PRO A N 1
ATOM 730 C CA . PRO A 1 88 ? 17.192 6.768 -29.184 1.00 89.38 88 PRO A CA 1
ATOM 731 C C . PRO A 1 88 ? 17.635 7.614 -27.987 1.00 89.38 88 PRO A C 1
ATOM 733 O O . PRO A 1 88 ? 16.808 8.179 -27.256 1.00 89.38 88 PRO A O 1
ATOM 736 N N . HIS A 1 89 ? 18.951 7.690 -27.785 1.00 83.44 89 HIS A N 1
ATOM 737 C CA . HIS A 1 89 ? 19.532 8.596 -26.807 1.00 83.44 89 HIS A CA 1
ATOM 738 C C . HIS A 1 89 ? 19.324 10.033 -27.291 1.00 83.44 89 HIS A C 1
ATOM 740 O O . HIS A 1 89 ? 19.744 10.398 -28.382 1.00 83.44 89 HIS A O 1
ATOM 746 N N . SER A 1 90 ? 18.644 10.844 -26.487 1.00 87.00 90 SER A N 1
ATOM 747 C CA . SER A 1 90 ? 18.451 12.265 -26.758 1.00 87.00 90 SER A CA 1
ATOM 748 C C . SER A 1 90 ? 18.860 13.053 -25.516 1.00 87.00 90 SER A C 1
ATOM 750 O O . SER A 1 90 ? 18.486 12.650 -24.406 1.00 87.00 90 SER A O 1
ATOM 752 N N . PRO A 1 91 ? 19.571 14.184 -25.666 1.00 87.81 91 PRO A N 1
ATOM 753 C CA . PRO A 1 91 ? 19.899 15.065 -24.546 1.00 87.81 91 PRO A CA 1
ATOM 754 C C . PRO A 1 91 ? 18.657 15.782 -23.982 1.00 87.81 91 PRO A C 1
ATOM 756 O O . PRO A 1 91 ? 18.710 16.385 -22.909 1.00 87.81 91 PRO A O 1
ATOM 759 N N . VAL A 1 92 ? 17.516 15.708 -24.678 1.00 92.94 92 VAL A N 1
ATOM 760 C CA . VAL A 1 92 ? 16.266 16.368 -24.295 1.00 92.94 92 VAL A CA 1
ATOM 761 C C . VAL A 1 92 ? 15.484 15.538 -23.270 1.00 92.94 92 VAL A C 1
ATOM 763 O O . VAL A 1 92 ? 15.376 14.308 -23.349 1.00 92.94 92 VAL A O 1
ATOM 766 N N . ARG A 1 93 ? 14.857 16.221 -22.301 1.00 90.94 93 ARG A N 1
ATOM 767 C CA . ARG A 1 93 ? 14.004 15.607 -21.267 1.00 90.94 93 ARG A CA 1
ATOM 768 C C . ARG A 1 93 ? 12.706 15.052 -21.856 1.00 90.94 93 ARG A C 1
ATOM 770 O O . ARG A 1 93 ? 11.643 15.640 -21.746 1.00 90.94 93 ARG A O 1
ATOM 777 N N . THR A 1 94 ? 12.784 13.846 -22.391 1.00 91.06 94 THR A N 1
ATOM 778 C CA . THR A 1 94 ? 11.673 13.199 -23.105 1.00 91.06 94 THR A CA 1
ATOM 779 C C . THR A 1 94 ? 10.769 12.361 -22.167 1.00 91.06 94 THR A C 1
ATOM 781 O O . THR A 1 94 ? 10.037 11.478 -22.603 1.00 91.06 94 THR A O 1
ATOM 784 N N . GLY A 1 95 ? 10.888 12.506 -20.840 1.00 92.75 95 GLY A N 1
ATOM 785 C CA . GLY A 1 95 ? 10.030 11.802 -19.867 1.00 92.75 95 GLY A CA 1
ATOM 786 C C . GLY A 1 95 ? 10.241 10.282 -19.711 1.00 92.75 95 GLY A C 1
ATOM 787 O O . GLY A 1 95 ? 9.536 9.665 -18.916 1.00 92.75 95 GLY A O 1
ATOM 788 N N . ASN A 1 96 ? 11.231 9.662 -20.377 1.00 92.06 96 ASN A N 1
ATOM 789 C CA . ASN A 1 96 ? 11.452 8.198 -20.328 1.00 92.06 96 ASN A CA 1
ATOM 790 C C . ASN A 1 96 ? 11.612 7.667 -18.894 1.00 92.06 96 ASN A C 1
ATOM 792 O O . ASN A 1 96 ? 11.153 6.585 -18.547 1.00 92.06 96 ASN A O 1
ATOM 796 N N . LYS A 1 97 ? 12.252 8.468 -18.032 1.00 91.38 97 LYS A N 1
ATOM 797 C CA . LYS A 1 97 ? 12.445 8.146 -16.615 1.00 91.38 97 LYS A CA 1
ATOM 798 C C . LYS A 1 97 ? 11.121 7.966 -15.871 1.00 91.38 97 LYS A C 1
ATOM 800 O O . LYS A 1 97 ? 11.108 7.255 -14.879 1.00 91.38 97 LYS A O 1
ATOM 805 N N . ILE A 1 98 ? 10.046 8.630 -16.295 1.00 94.44 98 ILE A N 1
ATOM 806 C CA . ILE A 1 98 ? 8.721 8.509 -15.678 1.00 94.44 98 ILE A CA 1
ATOM 807 C C . ILE A 1 98 ? 8.028 7.250 -16.201 1.00 94.44 98 ILE A C 1
ATOM 809 O O . ILE A 1 98 ? 7.562 6.460 -15.393 1.00 94.44 98 ILE A O 1
ATOM 813 N N . ILE A 1 99 ? 8.055 7.022 -17.518 1.00 92.56 99 ILE A N 1
ATOM 814 C CA . ILE A 1 99 ? 7.418 5.864 -18.170 1.00 92.56 99 ILE A CA 1
ATOM 815 C C . ILE A 1 99 ? 8.037 4.539 -17.696 1.00 92.56 99 ILE A C 1
ATOM 817 O O . ILE A 1 99 ? 7.328 3.573 -17.451 1.00 92.56 99 ILE A O 1
ATOM 821 N N . ARG A 1 100 ? 9.361 4.500 -17.494 1.00 92.56 100 ARG A N 1
ATOM 822 C CA . ARG A 1 100 ? 10.068 3.310 -16.987 1.00 92.56 100 ARG A CA 1
ATOM 823 C C . ARG A 1 100 ? 9.764 2.977 -15.525 1.00 92.56 100 ARG A C 1
ATOM 825 O O . ARG A 1 100 ? 10.146 1.901 -15.064 1.00 92.56 100 ARG A O 1
ATOM 832 N N . LYS A 1 101 ? 9.150 3.887 -14.761 1.00 95.62 101 LYS A N 1
ATOM 833 C CA . LYS A 1 101 ? 8.774 3.582 -13.377 1.00 95.62 101 LYS A CA 1
ATOM 834 C C . LYS A 1 101 ? 7.625 2.588 -13.401 1.00 95.62 101 LYS A C 1
ATOM 836 O O . LYS A 1 101 ? 6.609 2.820 -14.045 1.00 95.62 101 LYS A O 1
ATOM 841 N N . LYS A 1 102 ? 7.770 1.506 -12.641 1.00 95.50 102 LYS A N 1
ATOM 842 C CA . LYS A 1 102 ? 6.661 0.585 -12.391 1.00 95.50 102 LYS A CA 1
ATOM 843 C C . LYS A 1 102 ? 5.548 1.338 -11.662 1.00 95.50 102 LYS A C 1
ATOM 845 O O . LYS A 1 102 ? 5.821 2.098 -10.731 1.00 95.50 102 LYS A O 1
ATOM 850 N N . PHE A 1 103 ? 4.308 1.127 -12.085 1.00 94.19 103 PHE A N 1
ATOM 851 C CA . PHE A 1 103 ? 3.152 1.727 -11.436 1.00 94.19 103 PHE A CA 1
ATOM 852 C C . PHE A 1 103 ? 2.981 1.147 -10.024 1.00 94.19 103 PHE A C 1
ATOM 854 O O . PHE A 1 103 ? 2.858 -0.064 -9.859 1.00 94.19 103 PHE A O 1
ATOM 861 N N . SER A 1 104 ? 2.984 2.006 -9.002 1.00 94.69 104 SER A N 1
ATOM 862 C CA . SER A 1 104 ? 2.870 1.606 -7.591 1.00 94.69 104 SER A CA 1
ATOM 863 C C . SER A 1 104 ? 1.440 1.656 -7.046 1.00 94.69 104 SER A C 1
ATOM 865 O O . SER A 1 104 ? 1.209 1.222 -5.923 1.00 94.69 104 SER A O 1
ATOM 867 N N . GLY A 1 105 ? 0.469 2.152 -7.820 1.00 93.81 105 GLY A N 1
ATOM 868 C CA . GLY A 1 105 ? -0.927 2.296 -7.393 1.00 93.81 105 GLY A CA 1
ATOM 869 C C . GLY A 1 105 ? -1.562 1.039 -6.775 1.00 93.81 105 GLY A C 1
ATOM 870 O O . GLY A 1 105 ? -2.087 1.147 -5.668 1.00 93.81 105 GLY A O 1
ATOM 871 N N . PRO A 1 106 ? -1.502 -0.155 -7.405 1.00 91.38 106 PRO A N 1
ATOM 872 C CA . PRO A 1 106 ? -2.114 -1.356 -6.833 1.00 91.38 106 PRO A CA 1
ATOM 873 C C . PRO A 1 106 ? -1.437 -1.787 -5.530 1.00 91.38 106 PRO A C 1
ATOM 875 O O . PRO A 1 106 ? -2.125 -2.194 -4.600 1.00 91.38 106 PRO A O 1
ATOM 878 N N . LEU A 1 107 ? -0.114 -1.630 -5.436 1.00 91.69 107 LEU A N 1
ATOM 879 C CA . LEU A 1 107 ? 0.644 -1.927 -4.222 1.00 91.69 107 LEU A CA 1
ATOM 880 C C . LEU A 1 107 ? 0.221 -1.004 -3.071 1.00 91.69 107 LEU A C 1
ATOM 882 O O . LEU A 1 107 ? -0.003 -1.461 -1.957 1.00 91.69 107 LEU A O 1
ATOM 886 N N . LEU A 1 108 ? 0.053 0.290 -3.350 1.00 91.94 108 LEU A N 1
ATOM 887 C CA . LEU A 1 108 ? -0.403 1.264 -2.356 1.00 91.94 108 LEU A CA 1
ATOM 888 C C . LEU A 1 108 ? -1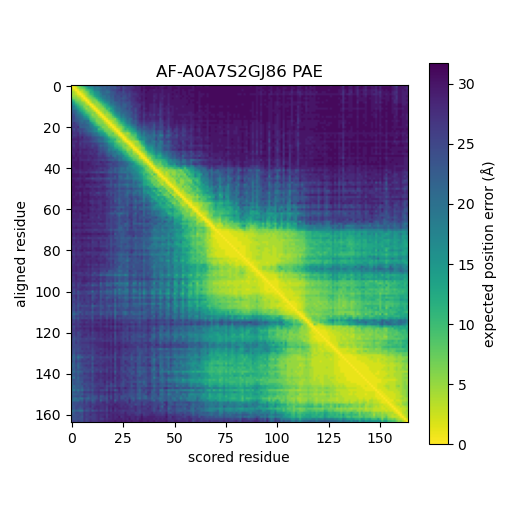.846 1.003 -1.909 1.00 91.94 108 LEU A C 1
ATOM 890 O O . LEU A 1 108 ? -2.167 1.179 -0.738 1.00 91.94 108 LEU A O 1
ATOM 894 N N . LEU A 1 109 ? -2.714 0.557 -2.819 1.00 91.00 109 LEU A N 1
ATOM 895 C CA . LEU A 1 109 ? -4.092 0.194 -2.485 1.00 91.00 109 LEU A CA 1
ATOM 896 C C . LEU A 1 109 ? -4.166 -1.052 -1.587 1.00 91.00 109 LEU A C 1
ATOM 898 O O . LEU A 1 109 ? -5.106 -1.190 -0.809 1.00 91.00 109 LEU A O 1
ATOM 902 N N . GLN A 1 110 ? -3.181 -1.945 -1.690 1.00 88.88 110 GLN A N 1
ATOM 903 C CA . GLN A 1 110 ? -3.053 -3.157 -0.877 1.00 88.88 110 GLN A CA 1
ATOM 904 C C . GLN A 1 110 ? -2.359 -2.918 0.473 1.00 88.88 110 GLN A C 1
ATOM 906 O O . GLN A 1 110 ? -2.225 -3.855 1.249 1.00 88.88 110 GLN A O 1
ATOM 911 N N . GLN A 1 111 ? -1.936 -1.685 0.779 1.00 88.44 111 GLN A N 1
ATOM 912 C CA . GLN A 1 111 ? -1.173 -1.369 1.994 1.00 88.44 111 GLN A CA 1
ATOM 913 C C . GLN A 1 111 ? -1.887 -1.769 3.291 1.00 88.44 111 GLN A C 1
ATOM 915 O O . GLN A 1 111 ? -1.241 -2.121 4.276 1.00 88.44 111 GLN A O 1
ATOM 920 N N . TYR A 1 112 ? -3.214 -1.674 3.301 1.00 86.00 112 TYR A N 1
ATOM 921 C CA . TYR A 1 112 ? -4.031 -2.227 4.366 1.00 86.00 112 TYR A CA 1
ATOM 922 C C . TYR A 1 112 ? -4.836 -3.367 3.777 1.00 86.00 112 TYR A C 1
ATOM 924 O O . TYR A 1 112 ? -5.562 -3.168 2.797 1.00 86.00 112 TYR A O 1
ATOM 932 N N . ASP A 1 113 ? -4.727 -4.540 4.396 1.00 80.94 113 ASP A N 1
ATOM 933 C CA . ASP A 1 113 ? -5.572 -5.667 4.049 1.00 80.94 113 ASP A CA 1
ATOM 934 C C . ASP A 1 113 ? -7.025 -5.200 4.074 1.00 80.94 113 ASP A C 1
ATOM 936 O O . ASP A 1 113 ? -7.503 -4.585 5.036 1.00 80.94 113 ASP A O 1
ATOM 940 N N . LYS A 1 114 ? -7.741 -5.451 2.975 1.00 77.00 114 LYS A N 1
ATOM 941 C CA . LYS A 1 114 ? -9.184 -5.242 2.955 1.00 77.00 114 LYS A CA 1
ATOM 942 C C . LYS A 1 114 ? -9.725 -6.172 4.015 1.00 77.00 114 LYS A C 1
ATOM 944 O O . LYS A 1 114 ? -9.721 -7.381 3.812 1.00 77.00 114 LYS A O 1
ATOM 949 N N . ASN A 1 115 ? -10.136 -5.607 5.143 1.00 65.62 115 ASN A N 1
ATOM 950 C CA . ASN A 1 115 ? -10.615 -6.391 6.258 1.00 65.62 115 ASN A CA 1
ATOM 951 C C . ASN A 1 115 ? -11.850 -7.194 5.825 1.00 65.62 115 ASN A C 1
ATOM 953 O O . ASN A 1 115 ? -12.993 -6.737 5.943 1.00 65.62 115 ASN A O 1
ATOM 957 N N . LEU A 1 116 ? -11.621 -8.421 5.366 1.00 65.12 116 LEU A N 1
ATOM 958 C CA . LEU A 1 116 ? -12.563 -9.522 5.426 1.00 65.12 116 LEU A CA 1
ATOM 959 C C . LEU A 1 116 ? -12.680 -9.857 6.912 1.00 65.12 116 LEU A C 1
ATOM 961 O O . LEU A 1 116 ? -12.155 -10.859 7.383 1.00 65.12 116 LEU A O 1
ATOM 965 N N . HIS A 1 117 ? -13.249 -8.936 7.696 1.00 71.62 117 HIS A N 1
ATOM 966 C CA . HIS A 1 117 ? -13.424 -9.146 9.121 1.00 71.62 117 HIS A CA 1
ATOM 967 C C . HIS A 1 117 ? -14.288 -10.396 9.256 1.00 71.62 117 HIS A C 1
ATOM 969 O O . HIS A 1 117 ? -15.481 -10.344 8.954 1.00 71.62 117 HIS A O 1
ATOM 975 N N . ALA A 1 118 ? -13.683 -11.505 9.688 1.00 76.38 118 ALA A N 1
ATOM 976 C CA . ALA A 1 118 ? -14.393 -12.739 10.004 1.00 76.38 118 ALA A CA 1
ATOM 977 C C . ALA A 1 118 ? -15.587 -12.427 10.917 1.00 76.38 118 ALA A C 1
ATOM 979 O O . ALA A 1 118 ? -16.693 -12.885 10.675 1.00 76.38 118 ALA A O 1
ATOM 980 N N . GLU A 1 119 ? -15.393 -11.497 11.852 1.00 80.00 119 GLU A N 1
ATOM 981 C CA . GLU A 1 119 ? -16.424 -10.912 12.708 1.00 80.00 119 GLU A CA 1
ATOM 982 C C . GLU A 1 119 ? -17.642 -10.363 11.935 1.00 80.00 119 GLU A C 1
ATOM 984 O O . GLU A 1 119 ? -18.782 -10.614 12.312 1.00 80.00 119 GLU A O 1
ATOM 989 N N . ARG A 1 120 ? -17.434 -9.637 10.827 1.00 82.56 120 ARG A N 1
ATOM 990 C CA . ARG A 1 120 ? -18.527 -9.083 10.007 1.00 82.56 120 ARG A CA 1
ATOM 991 C C . ARG A 1 120 ? -19.262 -10.179 9.236 1.00 82.56 120 ARG A C 1
ATOM 993 O O . ARG A 1 120 ? -20.476 -10.089 9.082 1.00 82.56 120 ARG A O 1
ATOM 1000 N N . LEU A 1 121 ? -18.540 -11.185 8.744 1.00 86.50 121 LEU A N 1
ATOM 1001 C CA . LEU A 1 121 ? -19.139 -12.339 8.068 1.00 86.50 121 LEU A CA 1
ATOM 1002 C C . LEU A 1 121 ? -19.972 -13.170 9.049 1.00 86.50 121 LEU A C 1
ATOM 1004 O O . LEU A 1 121 ? -21.122 -13.478 8.750 1.00 86.50 121 LEU A O 1
ATOM 1008 N N . MET A 1 122 ? -19.435 -13.433 10.242 1.00 86.12 122 MET A N 1
ATOM 1009 C CA . MET A 1 122 ? -20.143 -14.134 11.314 1.00 86.12 122 MET A CA 1
ATOM 1010 C C . MET A 1 122 ? -21.381 -13.367 11.763 1.00 86.12 122 MET A C 1
ATOM 1012 O O . MET A 1 122 ? -22.431 -13.972 11.891 1.00 86.12 122 MET A O 1
ATOM 1016 N N . LYS A 1 123 ? -21.313 -12.036 11.877 1.00 87.69 123 LYS A N 1
ATOM 1017 C CA . LYS A 1 123 ? -22.479 -11.201 12.207 1.00 87.69 123 LYS A CA 1
ATOM 1018 C C . LYS A 1 123 ? -23.546 -11.168 11.108 1.00 87.69 123 LYS A C 1
ATOM 1020 O O . LYS A 1 123 ? -24.721 -10.969 11.394 1.00 87.69 123 LYS A O 1
ATOM 1025 N N . LYS A 1 124 ? -23.151 -11.343 9.840 1.00 87.69 124 LYS A N 1
ATOM 1026 C CA . LYS A 1 124 ? -24.095 -11.469 8.718 1.00 87.69 124 LYS A CA 1
ATOM 1027 C C . LYS A 1 124 ? -24.781 -12.840 8.713 1.00 87.69 124 LYS A C 1
ATOM 1029 O O . LYS A 1 124 ? -25.950 -12.912 8.357 1.00 87.69 124 LYS A O 1
ATOM 1034 N N . ALA A 1 125 ? -24.055 -13.900 9.070 1.00 91.12 125 ALA A N 1
ATOM 1035 C CA . ALA A 1 125 ? -24.583 -15.262 9.137 1.00 91.12 125 ALA A CA 1
ATOM 1036 C C . ALA A 1 125 ? -25.421 -15.511 10.404 1.00 91.12 125 ALA A C 1
ATOM 1038 O O . ALA A 1 125 ? -26.472 -16.138 10.336 1.00 91.12 125 ALA A O 1
ATOM 1039 N N . PHE A 1 126 ? -24.972 -14.981 11.540 1.00 92.00 126 PHE A N 1
ATOM 1040 C CA . PHE A 1 126 ? -25.581 -15.125 12.856 1.00 92.00 126 PHE A CA 1
ATOM 1041 C C . PHE A 1 126 ? -25.779 -13.727 13.464 1.00 92.00 126 PHE A C 1
ATOM 1043 O O . PHE A 1 126 ? -24.814 -13.131 13.949 1.00 92.00 126 PHE A O 1
ATOM 1050 N N . PRO A 1 127 ? -27.001 -13.166 13.436 1.00 88.31 127 PRO A N 1
ATOM 1051 C CA . PRO A 1 127 ? -27.247 -11.798 13.899 1.00 88.31 127 PRO A CA 1
ATOM 1052 C C . PRO A 1 127 ? -26.979 -11.608 15.400 1.00 88.31 127 PRO A C 1
ATOM 1054 O O . PRO A 1 127 ? -26.582 -10.517 15.809 1.00 88.31 127 PRO A O 1
ATOM 1057 N N . ASP A 1 128 ? -27.119 -12.672 16.193 1.00 89.31 128 ASP A N 1
ATOM 1058 C CA . ASP A 1 128 ? -26.905 -12.662 17.647 1.00 89.31 128 ASP A CA 1
ATOM 1059 C C . ASP A 1 128 ? -25.439 -12.885 18.048 1.00 89.31 128 ASP A C 1
ATOM 1061 O O . ASP A 1 128 ? -25.092 -12.865 19.230 1.00 89.31 128 ASP A O 1
ATOM 1065 N N . PHE A 1 129 ? -24.550 -13.098 17.076 1.00 91.12 129 PHE A N 1
ATOM 1066 C CA . PHE A 1 129 ? -23.131 -13.260 17.351 1.00 91.12 129 PHE A CA 1
ATOM 1067 C C . PHE A 1 129 ? -22.522 -11.939 17.840 1.00 91.12 129 PHE A C 1
ATOM 1069 O O . PHE A 1 129 ? -22.446 -10.945 17.108 1.00 91.12 129 PHE A O 1
ATOM 1076 N N . LEU A 1 130 ? -22.035 -11.953 19.081 1.00 88.88 130 LEU A N 1
ATOM 1077 C CA . LEU A 1 130 ? -21.306 -10.851 19.695 1.00 88.88 130 LEU A CA 1
ATOM 1078 C C . LEU A 1 130 ? -19.833 -11.214 19.850 1.00 88.88 130 LEU A C 1
ATOM 1080 O O . LEU A 1 130 ? -19.465 -12.236 20.424 1.00 88.88 130 LEU A O 1
ATOM 1084 N N . ASN A 1 131 ? -18.966 -10.319 19.383 1.00 90.75 131 ASN A N 1
ATOM 1085 C CA . ASN A 1 131 ? -17.540 -10.428 19.653 1.00 90.75 131 ASN A CA 1
ATOM 1086 C C . ASN A 1 131 ? -17.270 -10.200 21.151 1.00 90.75 131 ASN A C 1
ATOM 1088 O O . ASN A 1 131 ? -17.886 -9.313 21.747 1.00 90.75 131 ASN A O 1
ATOM 1092 N N . PRO A 1 132 ? -16.245 -10.831 21.748 1.00 91.62 132 PRO A N 1
ATOM 1093 C CA . PRO A 1 132 ? -15.908 -10.627 23.165 1.00 91.62 132 PRO A CA 1
ATOM 1094 C C . PRO A 1 132 ? -15.559 -9.162 23.493 1.00 91.62 132 PRO A C 1
ATOM 1096 O O . PRO A 1 132 ? -15.733 -8.682 24.616 1.00 91.62 132 PRO A O 1
ATOM 1099 N N . LYS A 1 133 ? -15.067 -8.405 22.501 1.00 92.62 133 LYS A N 1
ATOM 1100 C CA . LYS A 1 133 ? -14.835 -6.956 22.621 1.00 92.62 133 LYS A CA 1
ATOM 1101 C C . LYS A 1 133 ? -16.141 -6.155 22.635 1.00 92.62 133 LYS A C 1
ATOM 1103 O O . LYS A 1 133 ? -16.214 -5.150 23.345 1.00 92.62 133 LYS A O 1
ATOM 1108 N N . GLU A 1 134 ? -17.132 -6.568 21.847 1.00 92.44 134 GLU A N 1
ATOM 1109 C CA . GLU A 1 134 ? -18.461 -5.945 21.788 1.00 92.44 134 GLU A CA 1
ATOM 1110 C C . GLU A 1 134 ? -19.224 -6.216 23.085 1.00 92.44 134 GLU A C 1
ATOM 1112 O O . GLU A 1 134 ? -19.635 -5.265 23.746 1.00 92.44 134 GLU A O 1
ATOM 1117 N N . GLU A 1 135 ? -19.258 -7.468 23.535 1.00 94.94 135 GLU A N 1
ATOM 1118 C CA . GLU A 1 135 ? -19.877 -7.871 24.801 1.00 94.94 135 GLU A CA 1
ATOM 1119 C C . GLU A 1 135 ? -19.287 -7.096 25.995 1.00 94.94 135 GLU A C 1
ATOM 1121 O O . GLU A 1 135 ? -20.000 -6.459 26.776 1.00 94.94 135 GLU A O 1
ATOM 1126 N N . ARG A 1 136 ? -17.951 -7.022 26.099 1.00 96.81 136 ARG A N 1
ATOM 1127 C CA . ARG A 1 136 ? -17.283 -6.224 27.143 1.00 96.81 136 ARG A CA 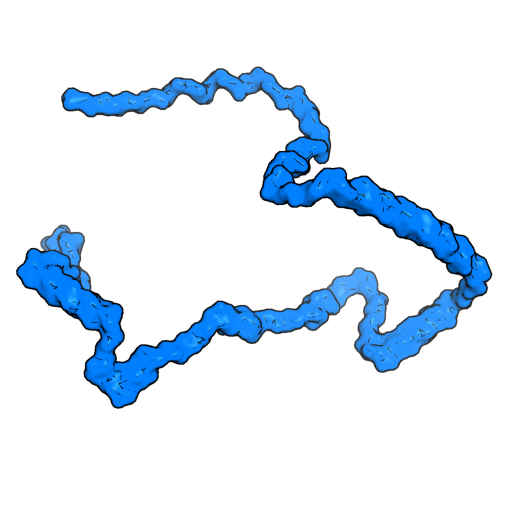1
ATOM 1128 C C . ARG A 1 136 ? -17.664 -4.743 27.072 1.00 96.81 136 ARG A C 1
ATOM 1130 O O . ARG A 1 136 ? -17.784 -4.079 28.108 1.00 96.81 136 ARG A O 1
ATOM 1137 N N . ARG A 1 137 ? -17.810 -4.194 25.862 1.00 96.38 137 ARG A N 1
ATOM 1138 C CA . ARG A 1 137 ? -18.209 -2.795 25.650 1.00 96.38 137 ARG A CA 1
ATOM 1139 C C . ARG A 1 137 ? -19.640 -2.562 26.130 1.00 96.38 137 ARG A C 1
ATOM 1141 O O . ARG A 1 137 ? -19.878 -1.543 26.783 1.00 96.38 137 ARG A O 1
ATOM 1148 N N . GLU A 1 138 ? -20.553 -3.486 25.856 1.00 95.81 138 GLU A N 1
ATOM 1149 C CA . GLU A 1 138 ? -21.948 -3.441 26.305 1.00 95.81 138 GLU A CA 1
ATOM 1150 C C . GLU A 1 138 ? -22.055 -3.533 27.826 1.00 95.81 138 GLU A C 1
ATOM 1152 O O . GLU A 1 138 ? -22.658 -2.656 28.451 1.00 95.81 138 GLU A O 1
ATOM 1157 N N . MET A 1 139 ? -21.360 -4.493 28.439 1.00 97.06 139 MET A N 1
ATOM 1158 C CA . MET A 1 139 ? -21.304 -4.658 29.894 1.00 97.06 139 MET A CA 1
ATOM 1159 C C . MET A 1 139 ? -20.768 -3.404 30.594 1.00 97.06 139 MET A C 1
ATOM 1161 O O . MET A 1 139 ? -21.360 -2.904 31.558 1.00 97.06 139 MET A O 1
ATOM 1165 N N . LYS A 1 140 ? -19.681 -2.819 30.071 1.00 97.44 140 LYS A N 1
ATOM 1166 C CA . LYS A 1 140 ? -19.120 -1.563 30.593 1.00 97.44 140 LYS A CA 1
ATOM 1167 C C . LYS A 1 140 ? -20.111 -0.405 30.473 1.00 97.44 140 LYS A C 1
ATOM 1169 O O . LYS A 1 140 ? -20.217 0.416 31.386 1.00 97.44 140 LYS A O 1
ATOM 1174 N N . LEU A 1 141 ? -20.826 -0.314 29.356 1.00 97.44 141 LEU A N 1
ATOM 1175 C CA . LEU A 1 141 ? -21.796 0.748 29.113 1.00 97.44 141 LEU A CA 1
ATOM 1176 C C . LEU A 1 141 ? -23.017 0.610 30.032 1.00 97.44 141 LEU A C 1
ATOM 1178 O O . LEU A 1 141 ? -23.448 1.611 30.607 1.00 97.44 141 LEU A O 1
ATOM 1182 N N . ALA A 1 142 ? -23.523 -0.607 30.236 1.00 97.25 142 ALA A N 1
ATOM 1183 C CA . ALA A 1 142 ? -24.599 -0.901 31.179 1.00 97.25 142 ALA A CA 1
ATOM 1184 C C . ALA A 1 142 ? -24.208 -0.517 32.615 1.00 97.25 142 ALA A C 1
ATOM 1186 O O . ALA A 1 142 ? -24.941 0.201 33.297 1.00 97.25 142 ALA A O 1
ATOM 1187 N N . TYR A 1 143 ? -23.006 -0.901 33.042 1.00 97.94 143 TYR A N 1
ATOM 1188 C CA . TYR A 1 143 ? -22.454 -0.522 34.340 1.00 97.94 143 TYR A CA 1
ATOM 1189 C C . TYR A 1 143 ? -22.343 1.001 34.531 1.00 97.94 143 TYR A C 1
ATOM 1191 O O . TYR A 1 143 ? -22.736 1.534 35.571 1.00 97.94 143 TYR A O 1
ATOM 1199 N N . LEU A 1 144 ? -21.850 1.732 33.524 1.00 97.88 144 LEU A N 1
ATOM 1200 C CA . LEU A 1 144 ? -21.746 3.195 33.582 1.00 97.88 144 LEU A CA 1
ATOM 1201 C C . LEU A 1 144 ? -23.117 3.874 33.637 1.00 97.88 144 LEU A C 1
ATOM 1203 O O . LEU A 1 144 ? -23.274 4.847 34.377 1.00 97.88 144 LEU A O 1
ATOM 1207 N N . LYS A 1 145 ? -24.106 3.357 32.898 1.00 96.69 145 LYS A N 1
ATOM 1208 C CA . LYS A 1 145 ? -25.492 3.840 32.953 1.00 96.69 145 LYS A CA 1
ATOM 1209 C C . LYS A 1 145 ? -26.093 3.672 34.348 1.00 96.69 145 LYS A C 1
ATOM 1211 O O . LYS A 1 145 ? -26.637 4.640 34.865 1.00 96.69 145 LYS A O 1
ATOM 1216 N N . ARG A 1 146 ? -25.907 2.510 34.991 1.00 97.19 146 ARG A N 1
ATOM 1217 C CA . ARG A 1 146 ? -26.355 2.268 36.381 1.00 97.19 146 ARG A CA 1
ATOM 1218 C C . ARG A 1 146 ? -25.767 3.278 37.369 1.00 97.19 146 ARG A C 1
ATOM 1220 O O . ARG A 1 146 ? -26.436 3.696 38.299 1.00 97.19 146 ARG A O 1
ATOM 1227 N N . ARG A 1 147 ? -24.525 3.713 37.141 1.00 97.56 147 ARG A N 1
ATOM 1228 C CA . ARG A 1 147 ? -23.840 4.729 37.960 1.00 97.56 147 ARG A CA 1
ATOM 1229 C C . ARG A 1 147 ? -24.208 6.179 37.621 1.00 97.56 147 ARG A C 1
ATOM 1231 O O . ARG A 1 147 ? -23.624 7.083 38.210 1.00 97.56 147 ARG A O 1
ATOM 1238 N N . GLY A 1 148 ? -25.047 6.426 36.612 1.00 95.50 148 GLY A N 1
ATOM 1239 C CA . GLY A 1 148 ? -25.295 7.777 36.090 1.00 95.50 148 GLY A CA 1
ATOM 1240 C C . GLY A 1 148 ? -24.080 8.415 35.398 1.00 95.50 148 GLY A C 1
ATOM 1241 O O . GLY A 1 148 ? -24.081 9.606 35.101 1.00 95.50 148 GLY A O 1
ATOM 1242 N N . LYS A 1 149 ? -23.032 7.629 35.118 1.00 95.88 149 LYS A N 1
ATOM 1243 C CA . LYS A 1 149 ? -21.798 8.053 34.427 1.00 95.88 149 LYS A CA 1
ATOM 1244 C C . LYS A 1 149 ? -21.796 7.647 32.950 1.00 95.88 149 LYS A C 1
ATOM 1246 O O . LYS A 1 149 ? -20.745 7.613 32.311 1.00 95.88 149 LYS A O 1
ATOM 1251 N N . GLY A 1 150 ? -22.963 7.289 32.416 1.00 95.69 150 GLY A N 1
ATOM 1252 C CA . GLY A 1 150 ? -23.142 7.013 30.998 1.00 95.69 150 GLY A CA 1
ATOM 1253 C C . GLY A 1 150 ? -22.938 8.279 30.156 1.00 95.69 150 GLY A C 1
ATOM 1254 O O . GLY A 1 150 ? -23.147 9.391 30.648 1.00 95.69 150 GLY A O 1
ATOM 1255 N N . PRO A 1 151 ? -22.528 8.143 28.885 1.00 94.25 151 PRO A N 1
ATOM 1256 C CA . PRO A 1 151 ? -22.472 9.286 27.984 1.00 94.25 151 PRO A CA 1
ATOM 1257 C C . PRO A 1 151 ? -23.875 9.915 27.848 1.00 94.25 151 PRO A C 1
ATOM 1259 O O . PRO A 1 151 ? -24.848 9.175 27.682 1.00 94.25 151 PRO A O 1
ATOM 1262 N N . PRO A 1 152 ? -24.008 11.255 27.913 1.00 93.44 152 PRO A N 1
ATOM 1263 C CA . PRO A 1 152 ? -25.296 11.917 27.733 1.00 93.44 152 PRO A CA 1
ATOM 1264 C C . PRO A 1 152 ? -25.797 11.750 26.294 1.00 93.44 152 PRO A C 1
ATOM 1266 O O . PRO A 1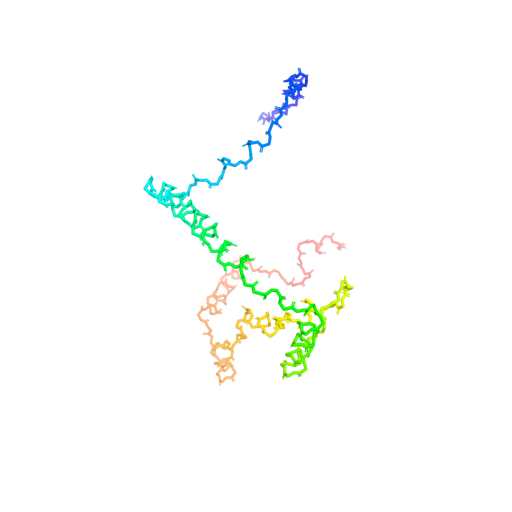 152 ? -25.021 11.459 25.377 1.00 93.44 152 PRO A O 1
ATOM 1269 N N . LYS A 1 153 ? -27.094 11.995 26.072 1.00 94.06 153 LYS A N 1
ATOM 1270 C CA . LYS A 1 153 ? -27.676 12.027 24.723 1.00 94.06 153 LYS A CA 1
ATOM 1271 C C . LYS A 1 153 ? -26.888 13.008 23.847 1.00 94.06 153 LYS A C 1
ATOM 1273 O O . LYS A 1 153 ? -26.536 14.106 24.285 1.00 94.06 153 LYS A O 1
ATOM 1278 N N . LYS A 1 154 ? -26.597 12.617 22.602 1.00 93.94 154 LYS A N 1
ATOM 1279 C CA . LYS A 1 154 ? -25.926 13.486 21.622 1.00 93.94 154 LYS A CA 1
ATOM 1280 C C . LYS A 1 154 ? -26.673 14.824 21.542 1.00 93.94 154 LYS A C 1
ATOM 1282 O O . LYS A 1 154 ? -27.895 14.846 21.475 1.00 93.94 154 LYS A O 1
ATOM 1287 N N . GLY A 1 155 ? -25.939 15.933 21.603 1.00 90.19 155 GLY A N 1
ATOM 1288 C CA . GLY A 1 155 ? -26.522 17.280 21.615 1.00 90.19 155 GLY A CA 1
ATOM 1289 C C . GLY A 1 155 ? -26.998 17.765 22.990 1.00 90.19 155 GLY A C 1
ATOM 1290 O O . GLY A 1 155 ? -27.010 18.965 23.212 1.00 90.19 155 GLY A O 1
ATOM 1291 N N . ALA A 1 156 ? -27.259 16.881 23.957 1.00 89.12 156 ALA A N 1
ATOM 1292 C CA . ALA A 1 156 ? -27.643 17.234 25.330 1.00 89.12 156 ALA A CA 1
ATOM 1293 C C . ALA A 1 156 ? -26.433 17.299 26.285 1.00 89.12 156 ALA A C 1
ATOM 1295 O O . ALA A 1 156 ? -26.503 16.934 27.458 1.00 89.12 156 ALA A O 1
ATOM 1296 N N . GLY A 1 157 ? -25.273 17.714 25.772 1.00 90.19 157 GLY A N 1
ATOM 1297 C CA . GLY A 1 157 ? -24.076 17.877 26.592 1.00 90.19 157 GLY A CA 1
ATOM 1298 C C . GLY A 1 157 ? -24.191 19.084 27.526 1.00 90.19 157 GLY A C 1
ATOM 1299 O O . GLY A 1 157 ? -24.933 20.025 27.254 1.00 90.19 157 GLY A O 1
ATOM 1300 N N . LYS A 1 158 ? -23.367 19.123 28.581 1.00 88.38 158 LYS A N 1
ATOM 1301 C CA . LYS A 1 158 ? -23.346 20.227 29.565 1.00 88.38 158 LYS A CA 1
ATOM 1302 C C . LYS A 1 158 ? -23.252 21.627 28.936 1.00 88.38 158 LYS A C 1
ATOM 1304 O O . LYS A 1 158 ? -23.778 22.581 29.488 1.00 88.38 158 LYS A O 1
ATOM 1309 N N . ARG A 1 159 ? -22.572 21.760 27.790 1.00 88.69 159 ARG A N 1
ATOM 1310 C CA . ARG A 1 159 ? -22.436 23.036 27.062 1.00 88.69 159 ARG A CA 1
ATOM 1311 C C . ARG A 1 159 ? -23.714 23.458 26.333 1.00 88.69 159 ARG A C 1
ATOM 1313 O O . ARG A 1 159 ? -23.949 24.649 26.209 1.00 88.69 159 ARG A O 1
ATOM 1320 N N . ALA A 1 160 ? -24.520 22.510 25.860 1.00 85.50 160 ALA A N 1
ATOM 1321 C CA . ALA A 1 160 ? -25.779 22.814 25.184 1.00 85.50 160 ALA A CA 1
ATOM 1322 C C . ALA A 1 160 ? -26.833 23.331 26.172 1.00 85.50 160 ALA A C 1
ATOM 1324 O O . ALA A 1 160 ? -27.553 24.268 25.858 1.00 85.50 160 ALA A O 1
ATOM 1325 N N . ALA A 1 161 ? -26.845 22.791 27.394 1.00 78.56 161 ALA A N 1
ATOM 1326 C CA . ALA A 1 161 ? -27.714 23.266 28.469 1.00 78.56 161 ALA A CA 1
ATOM 1327 C C . ALA A 1 161 ? -27.432 24.719 28.904 1.00 78.56 161 ALA A C 1
ATOM 1329 O O . ALA A 1 161 ? -28.329 25.364 29.417 1.00 78.56 161 ALA A O 1
ATOM 1330 N N . LYS A 1 162 ? -26.215 25.243 28.685 1.00 81.25 162 LYS A N 1
ATOM 1331 C CA . LYS A 1 162 ? -25.835 26.626 29.043 1.00 81.25 162 LYS A CA 1
ATOM 1332 C C . LYS A 1 162 ? -26.242 27.692 28.015 1.00 81.25 162 LYS A C 1
ATOM 1334 O O . LYS A 1 162 ? -26.003 28.865 28.258 1.00 81.25 162 LYS A O 1
ATOM 1339 N N . ARG A 1 163 ? -26.715 27.287 26.831 1.00 71.81 163 ARG A N 1
ATOM 1340 C CA . ARG A 1 163 ? -27.104 28.200 25.738 1.00 71.81 163 ARG A CA 1
ATOM 1341 C C . ARG A 1 163 ? -28.621 28.423 25.650 1.00 71.81 163 ARG A C 1
ATOM 1343 O O . ARG A 1 163 ? -29.048 29.139 24.753 1.00 71.81 163 ARG A O 1
ATOM 1350 N N . LYS A 1 164 ? -29.395 27.768 26.517 1.00 57.44 164 LYS A N 1
ATOM 1351 C CA . LYS A 1 164 ? -30.774 28.146 26.840 1.00 57.44 164 LYS A CA 1
ATOM 1352 C C . LYS A 1 164 ? -30.729 29.144 27.984 1.00 57.44 164 LYS A C 1
ATOM 1354 O O . LYS A 1 164 ? -31.603 30.027 27.978 1.00 57.44 164 LYS A O 1
#

Foldseek 3Di:
DDDDDDDPDDPDPDDDDDPDDDPPPPPPPPPPPPDDPPPPPVVVVVVVVVVVVVVVVVVVVVVPPPDDPPVVVVVVVVVVCVVVVNDDDDPDPPVVVVVPDDDCVVVVVPPDPPCPPVQVVCCVVPVPDDDPVRVVVVVVQVVCVVVVNHDDDVCPDPVNVVVD

Mean predicted aligned error: 18.53 Å

InterPro domains:
  IPR013219 Small ribosomal subunit protein mS33 [PF08293] (76-154)
  IPR013219 Small ribosomal subunit protein mS33 [PTHR13362] (67-164)

Sequence (164 aa):
ICGKPRNREGKRKNMMLFRARCSRTAMFETFRKFSPSLLDYTVQLSMKRQFSKQRNQMDHLFRDLPQMPSQEFDNLVEAGRLIFGNRPHSPVRTGNKIIRKKFSGPLLLQQYDKNLHAERLMKKAFPDFLNPKEERREMKLAYLKRRGKGPPKKGAGKRAAKRK

Organism: NCBI:txid3111310

Radius of gyration: 36.72 Å; Cα contacts (8 Å, |Δi|>4): 22; chains: 1; bounding box: 76×53×89 Å

Solvent-accessible surface area (backbone atoms only — not comparable to full-atom values): 11071 Å² total; per-residue (Å²): 142,81,84,86,83,86,86,88,81,86,91,82,86,87,80,89,87,81,93,66,90,82,64,99,71,83,84,77,81,89,82,76,92,71,88,74,66,92,70,54,64,62,53,53,52,50,49,53,51,50,57,51,53,52,47,62,62,47,55,57,69,61,66,75,50,84,77,71,57,69,68,62,53,53,52,51,55,48,51,52,26,63,75,71,69,50,77,82,92,62,98,64,92,77,56,59,78,60,72,71,48,79,84,56,65,69,60,62,66,54,72,56,76,80,77,76,45,64,67,59,55,46,34,72,77,35,78,85,60,67,52,76,69,53,50,53,50,51,54,51,48,53,55,27,45,77,70,73,66,40,84,66,60,87,80,64,41,79,71,50,68,72,74,113

pLDDT: mean 73.63, std 20.92, range [33.0, 97.94]

Nearest PDB structures (foldseek):
  7pnw-assembly1_Z  TM=6.542E-01  e=4.630E-01  Mus musculus
  8any-assembly1_AZ  TM=6.797E-01  e=6.510E-01  Homo sapiens
  7pkq-assembly1_y  TM=5.218E-01  e=4.099E+00  Chlamydomonas reinhardtii

Secondary structure (DSSP, 8-state):
--PPP------SS--S-------T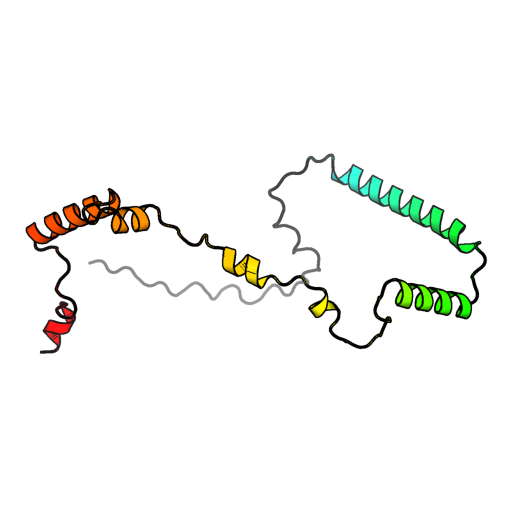TTTSSS---S---TTHHHHHHHHHHHHHHHHHHHHHHHHSS----HHHHHHHHHHHHHHTTPPPP-SS--SHHHHTSPP-HHHHHTSS-----HHHHHHHH-TT---HHHHHHHHHHHHHHHTT-SPPPTT-SHHHHTT-